Protein AF-X1QCG4-F1 (afdb_monomer)

Nearest PDB structures (foldseek):
  4ygs-assembly1_A  TM=9.467E-01  e=4.113E-12  Thermococcus onnurineus NA1
  2hoq-assembly1_A-2  TM=9.336E-01  e=5.367E-12  Pyrococcus horikoshii OT3
  3u26-assembly1_A  TM=8.828E-01  e=4.053E-10  Pyrococcus horikoshii
  3k1z-assembly1_A  TM=8.612E-01  e=9.625E-10  Homo sapiens
  3qnm-assembly1_A  TM=9.081E-01  e=6.200E-09  Bacteroides thetaiotaomicron

Structure (mmCIF, N/CA/C/O backbone):
data_AF-X1QCG4-F1
#
_entry.id   AF-X1QCG4-F1
#
loop_
_atom_site.group_PDB
_atom_site.id
_atom_site.type_symbol
_atom_site.label_atom_id
_atom_site.label_alt_id
_atom_site.label_comp_id
_atom_site.label_asym_id
_atom_site.label_entity_id
_atom_site.label_seq_id
_atom_site.pdbx_PDB_ins_code
_atom_site.Cartn_x
_atom_site.Cartn_y
_atom_site.Cartn_z
_atom_site.occupancy
_atom_site.B_iso_or_equiv
_atom_site.auth_seq_id
_atom_site.auth_comp_id
_atom_site.auth_asym_id
_atom_site.auth_atom_id
_atom_site.pdbx_PDB_model_num
ATOM 1 N N . ARG A 1 1 ? 10.422 -11.923 8.690 1.00 78.81 1 ARG A N 1
ATOM 2 C CA . ARG A 1 1 ? 10.113 -11.344 10.021 1.00 78.81 1 ARG A CA 1
ATOM 3 C C . ARG A 1 1 ? 9.062 -10.275 9.810 1.00 78.81 1 ARG A C 1
ATOM 5 O O . ARG A 1 1 ? 9.226 -9.488 8.887 1.00 78.81 1 ARG A O 1
ATOM 12 N N . VAL A 1 2 ? 8.013 -10.284 10.623 1.00 89.75 2 VAL A N 1
ATOM 13 C CA . VAL A 1 2 ? 6.938 -9.292 10.565 1.00 89.75 2 VAL A CA 1
ATOM 14 C C . VAL A 1 2 ? 7.440 -7.947 11.102 1.00 89.75 2 VAL A C 1
ATOM 16 O O . VAL A 1 2 ? 8.234 -7.923 12.046 1.00 89.75 2 VAL A O 1
ATOM 19 N N . ILE A 1 3 ? 7.035 -6.851 10.458 1.00 92.69 3 ILE A N 1
ATOM 20 C CA . ILE A 1 3 ? 7.376 -5.487 10.878 1.00 92.69 3 ILE A CA 1
ATOM 21 C C . ILE A 1 3 ? 6.558 -5.134 12.126 1.00 92.69 3 ILE A C 1
ATOM 23 O O . ILE A 1 3 ? 5.391 -5.502 12.238 1.00 92.69 3 ILE A O 1
ATOM 27 N N . GLU A 1 4 ? 7.187 -4.443 13.074 1.00 93.25 4 GLU A N 1
ATOM 28 C CA . GLU A 1 4 ? 6.536 -3.992 14.305 1.00 93.25 4 GLU A CA 1
ATOM 29 C C . GLU A 1 4 ? 5.322 -3.098 14.007 1.00 93.25 4 GLU A C 1
ATOM 31 O O . GLU A 1 4 ? 5.365 -2.257 13.107 1.00 93.25 4 GLU A O 1
ATOM 36 N N . GLY A 1 5 ? 4.233 -3.293 14.754 1.00 93.50 5 GLY A N 1
ATOM 37 C CA . GLY A 1 5 ? 3.016 -2.492 14.627 1.00 93.50 5 GLY A CA 1
ATOM 38 C C . GLY A 1 5 ? 2.102 -2.871 13.459 1.00 93.50 5 GLY A C 1
ATOM 39 O O . GLY A 1 5 ? 1.086 -2.205 13.261 1.00 93.50 5 GLY A O 1
ATOM 40 N N . VAL A 1 6 ? 2.437 -3.887 12.646 1.00 95.50 6 VAL A N 1
ATOM 41 C CA . VAL A 1 6 ? 1.627 -4.212 11.459 1.00 95.50 6 VAL A CA 1
ATOM 42 C C . VAL A 1 6 ? 0.230 -4.703 11.828 1.00 95.50 6 VAL A C 1
ATOM 44 O O . VAL A 1 6 ? -0.736 -4.265 11.213 1.00 95.50 6 VAL A O 1
ATOM 47 N N . PHE A 1 7 ? 0.102 -5.566 12.839 1.00 96.62 7 PHE A N 1
ATOM 48 C CA . PHE A 1 7 ? -1.191 -6.135 13.214 1.00 96.62 7 PHE A CA 1
ATOM 49 C C . PHE A 1 7 ? -2.075 -5.058 13.825 1.00 96.62 7 PHE A C 1
ATOM 51 O O . PHE A 1 7 ? -3.213 -4.887 13.406 1.00 96.62 7 PHE A O 1
ATOM 58 N N . GLU A 1 8 ? -1.520 -4.262 14.737 1.00 96.88 8 GLU A N 1
ATOM 59 C CA . GLU A 1 8 ? -2.207 -3.146 15.376 1.00 96.88 8 GLU A CA 1
ATOM 60 C C . GLU A 1 8 ? -2.693 -2.128 14.339 1.00 96.88 8 GLU A C 1
ATOM 62 O O . GLU A 1 8 ? -3.829 -1.652 14.410 1.00 96.88 8 GLU A O 1
ATOM 67 N N . THR A 1 9 ? -1.858 -1.829 13.341 1.00 96.12 9 THR A N 1
ATOM 68 C CA . THR A 1 9 ? -2.218 -0.910 12.256 1.00 96.12 9 THR A CA 1
ATOM 69 C C . THR A 1 9 ? -3.336 -1.497 11.401 1.00 96.12 9 THR A C 1
ATOM 71 O O . THR A 1 9 ? -4.358 -0.841 11.222 1.00 96.12 9 THR A O 1
ATOM 74 N N . LEU A 1 10 ? -3.199 -2.735 10.916 1.00 96.31 10 LEU A N 1
ATOM 75 C CA . LEU A 1 10 ? -4.216 -3.380 10.078 1.00 96.31 10 LEU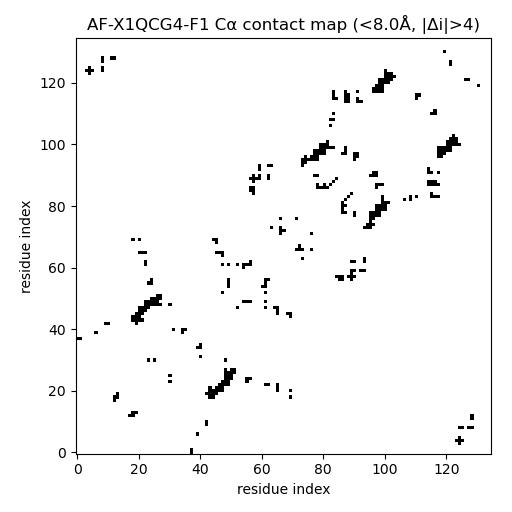 A CA 1
ATOM 76 C C . LEU A 1 10 ? -5.552 -3.549 10.819 1.00 96.31 10 LEU A C 1
ATOM 78 O O . LEU A 1 10 ? -6.609 -3.310 10.240 1.00 96.31 10 LEU A O 1
ATOM 82 N N . GLU A 1 11 ? -5.529 -3.906 12.105 1.00 96.38 11 GLU A N 1
ATOM 83 C CA . GLU A 1 11 ? -6.736 -3.969 12.934 1.00 96.38 11 GLU A CA 1
ATOM 84 C C . GLU A 1 11 ? -7.409 -2.608 13.085 1.00 96.38 11 GLU A C 1
ATOM 86 O O . GLU A 1 11 ? -8.634 -2.526 13.006 1.00 96.38 11 GLU A O 1
ATOM 91 N N . THR A 1 12 ? -6.625 -1.551 13.305 1.00 95.75 12 THR A N 1
ATOM 92 C CA . THR A 1 12 ? -7.145 -0.180 13.395 1.00 95.75 12 THR A CA 1
ATOM 93 C C . THR A 1 12 ? -7.804 0.217 12.079 1.00 95.75 12 THR A C 1
ATOM 95 O O . THR A 1 12 ? -8.961 0.618 12.077 1.00 95.75 12 THR A O 1
ATOM 98 N N . MET A 1 13 ? -7.132 -0.020 10.948 1.00 94.62 13 MET A N 1
ATOM 99 C CA . MET A 1 13 ? -7.678 0.286 9.623 1.00 94.62 13 MET A CA 1
ATOM 100 C C . MET A 1 13 ? -9.003 -0.437 9.368 1.00 94.62 13 MET A C 1
ATOM 102 O O . MET A 1 13 ? -9.969 0.167 8.907 1.00 94.62 13 MET A O 1
ATOM 106 N N . ARG A 1 14 ? -9.094 -1.722 9.723 1.00 95.62 14 ARG A N 1
ATOM 107 C CA . ARG A 1 14 ? -10.345 -2.478 9.573 1.00 95.62 14 ARG A CA 1
ATOM 108 C C . ARG A 1 14 ? -11.453 -1.966 10.489 1.00 95.62 14 ARG A C 1
ATOM 110 O O . ARG A 1 14 ? -12.600 -1.894 10.055 1.00 95.62 14 ARG A O 1
ATOM 117 N N . LYS A 1 15 ? -11.134 -1.609 11.739 1.00 95.62 15 LYS A N 1
ATOM 118 C CA . LYS A 1 15 ? -12.099 -1.015 12.684 1.00 95.62 15 LYS A CA 1
ATOM 119 C C . LYS A 1 15 ? -12.639 0.322 12.177 1.00 95.62 15 LYS A C 1
ATOM 121 O O . LYS A 1 15 ? -13.826 0.584 12.348 1.00 95.62 15 LYS A O 1
ATOM 126 N N . ASP A 1 16 ? -11.799 1.097 11.500 1.00 94.38 16 ASP A N 1
ATOM 127 C CA . ASP A 1 16 ? -12.160 2.381 10.895 1.00 94.38 16 ASP A CA 1
ATOM 128 C C . ASP A 1 16 ? -12.885 2.227 9.541 1.00 94.38 16 ASP A C 1
ATOM 130 O O . ASP A 1 16 ? -13.287 3.213 8.927 1.00 94.38 16 ASP A O 1
ATOM 134 N N . GLY A 1 17 ? -13.110 0.989 9.082 1.00 94.69 17 GLY A N 1
ATOM 135 C CA . GLY A 1 17 ? -13.896 0.681 7.886 1.00 94.69 17 GLY A CA 1
ATOM 136 C C . GLY A 1 17 ? -13.110 0.692 6.574 1.00 94.69 17 GLY A C 1
ATOM 137 O O . GLY A 1 17 ? -13.721 0.618 5.506 1.00 94.69 17 GLY A O 1
ATOM 138 N N . TYR A 1 18 ? -11.776 0.755 6.620 1.00 96.06 18 TYR A N 1
ATOM 139 C CA . TYR A 1 18 ? -10.952 0.638 5.420 1.00 96.06 18 TYR A CA 1
ATOM 140 C C . TYR A 1 18 ? -10.976 -0.789 4.870 1.00 96.06 18 TYR A C 1
ATOM 142 O O . TYR A 1 18 ? -10.887 -1.768 5.615 1.00 96.06 18 TYR A O 1
ATOM 150 N N . ARG A 1 19 ? -11.019 -0.888 3.537 1.00 97.38 19 ARG A N 1
ATOM 151 C CA . ARG A 1 19 ? -10.696 -2.120 2.813 1.00 97.38 19 ARG A CA 1
ATOM 152 C C . ARG A 1 19 ? -9.210 -2.150 2.497 1.00 97.38 19 ARG A C 1
ATOM 154 O O . ARG A 1 19 ? -8.633 -1.117 2.158 1.00 97.38 19 ARG A O 1
ATOM 161 N N . ILE A 1 20 ? -8.600 -3.322 2.593 1.00 97.88 20 ILE A N 1
ATOM 162 C CA . ILE A 1 20 ? -7.151 -3.482 2.510 1.00 97.88 20 ILE A CA 1
ATOM 163 C C . ILE A 1 20 ? -6.813 -4.454 1.385 1.00 97.88 20 ILE A C 1
ATOM 165 O O . ILE A 1 20 ? -7.245 -5.606 1.384 1.00 97.88 20 ILE A O 1
ATOM 169 N N . ALA A 1 21 ? -5.995 -3.994 0.439 1.00 98.12 21 ALA A N 1
ATOM 170 C CA . ALA A 1 21 ? -5.432 -4.835 -0.607 1.00 98.12 21 ALA A CA 1
ATOM 171 C C . ALA A 1 21 ? -3.917 -4.981 -0.458 1.00 98.12 21 ALA A C 1
ATOM 173 O O . ALA A 1 21 ? -3.221 -4.044 -0.066 1.00 98.12 21 ALA A O 1
ATOM 174 N N . MET A 1 22 ? -3.404 -6.147 -0.842 1.00 98.06 22 MET A N 1
ATOM 175 C CA . MET A 1 22 ? -1.976 -6.384 -1.033 1.00 98.06 22 MET A CA 1
ATOM 176 C C . MET A 1 22 ? -1.653 -6.454 -2.525 1.00 98.06 22 MET A C 1
ATOM 178 O O . MET A 1 22 ? -2.284 -7.215 -3.257 1.00 98.06 22 MET A O 1
ATOM 182 N N . ILE A 1 23 ? -0.628 -5.715 -2.957 1.00 98.19 23 ILE A N 1
ATOM 183 C CA . ILE A 1 23 ? -0.066 -5.791 -4.312 1.00 98.19 23 ILE A CA 1
ATOM 184 C C . ILE A 1 23 ? 1.410 -6.184 -4.213 1.00 98.19 23 ILE A C 1
ATOM 186 O O . ILE A 1 23 ? 2.231 -5.405 -3.716 1.00 98.19 23 ILE A O 1
ATOM 190 N N . ALA A 1 24 ? 1.768 -7.369 -4.706 1.00 97.44 24 ALA A N 1
ATOM 191 C CA . ALA A 1 24 ? 3.111 -7.932 -4.572 1.00 97.44 24 ALA A CA 1
ATOM 192 C C . ALA A 1 24 ? 3.730 -8.305 -5.930 1.00 97.44 24 ALA A C 1
ATOM 194 O O . ALA A 1 24 ? 3.163 -9.105 -6.670 1.00 97.44 24 ALA A O 1
ATOM 195 N N . ASN A 1 25 ? 4.929 -7.778 -6.217 1.00 96.81 25 ASN A N 1
ATOM 196 C CA . ASN A 1 25 ? 5.774 -8.276 -7.308 1.00 96.81 25 ASN A CA 1
ATOM 197 C C . ASN A 1 25 ? 6.540 -9.505 -6.800 1.00 96.81 25 ASN A C 1
ATOM 199 O O . ASN A 1 25 ? 7.590 -9.356 -6.172 1.00 96.81 25 ASN A O 1
ATOM 203 N N . ALA A 1 26 ? 5.971 -10.695 -6.972 1.00 95.25 26 ALA A N 1
ATOM 204 C CA . ALA A 1 26 ? 6.515 -11.954 -6.469 1.00 95.25 26 ALA A CA 1
ATOM 205 C C . ALA A 1 26 ? 5.793 -13.147 -7.115 1.00 95.25 26 ALA A C 1
ATOM 207 O O . ALA A 1 26 ? 4.774 -12.979 -7.786 1.00 95.25 26 ALA A O 1
ATOM 208 N N . ASN A 1 27 ? 6.304 -14.356 -6.873 1.00 96.00 27 ASN A N 1
ATOM 209 C CA . ASN A 1 27 ? 5.578 -15.579 -7.200 1.00 96.00 27 ASN A CA 1
ATOM 210 C C . ASN A 1 27 ? 4.494 -15.885 -6.145 1.00 96.00 27 ASN A C 1
ATOM 212 O O . ASN A 1 27 ? 4.564 -15.462 -4.986 1.00 96.00 27 ASN A O 1
ATOM 216 N N . ILE A 1 28 ? 3.473 -16.623 -6.567 1.00 95.81 28 ILE A N 1
ATOM 217 C CA . ILE A 1 28 ? 2.278 -16.973 -5.803 1.00 95.81 28 ILE A CA 1
ATOM 218 C C . ILE A 1 28 ? 2.649 -17.797 -4.574 1.00 95.81 28 ILE A C 1
ATOM 220 O O . ILE A 1 28 ? 2.149 -17.521 -3.482 1.00 95.81 28 ILE A O 1
ATOM 224 N N . ALA A 1 29 ? 3.528 -18.789 -4.736 1.00 95.75 29 ALA A N 1
ATOM 225 C CA . ALA A 1 29 ? 3.907 -19.700 -3.661 1.00 95.75 29 ALA A CA 1
ATOM 226 C C . ALA A 1 29 ? 4.558 -18.956 -2.484 1.00 95.75 29 ALA A C 1
ATOM 228 O O . ALA A 1 29 ? 4.159 -19.160 -1.336 1.00 95.75 29 ALA A O 1
ATOM 229 N N . ASP A 1 30 ? 5.496 -18.051 -2.767 1.00 95.31 30 ASP A N 1
ATOM 230 C CA . ASP A 1 30 ? 6.200 -17.265 -1.757 1.00 95.31 30 ASP A CA 1
ATOM 231 C C . ASP A 1 30 ? 5.244 -16.332 -1.025 1.00 95.31 30 ASP A C 1
ATOM 233 O O . ASP A 1 30 ? 5.226 -16.321 0.206 1.00 95.31 30 ASP A O 1
ATOM 237 N N . VAL A 1 31 ? 4.409 -15.583 -1.754 1.00 95.81 31 VAL A N 1
ATOM 238 C CA . VAL A 1 31 ? 3.456 -14.652 -1.132 1.00 95.81 31 VAL A CA 1
ATOM 239 C C . VAL A 1 31 ? 2.485 -15.400 -0.229 1.00 95.81 31 VAL A C 1
ATOM 241 O O . VAL A 1 31 ? 2.337 -15.023 0.932 1.00 95.81 31 VAL A O 1
ATOM 244 N N . ARG A 1 32 ? 1.860 -16.474 -0.730 1.00 95.06 32 ARG A N 1
ATOM 245 C CA . ARG A 1 32 ? 0.881 -17.268 0.029 1.00 95.06 32 ARG A CA 1
ATOM 246 C C . ARG A 1 32 ? 1.509 -17.894 1.267 1.00 95.06 32 ARG A C 1
ATOM 248 O O . ARG A 1 32 ? 0.949 -17.794 2.354 1.00 95.06 32 ARG A O 1
ATOM 255 N N . ASN A 1 33 ? 2.703 -18.466 1.132 1.00 95.69 33 ASN A N 1
ATOM 256 C CA . ASN A 1 33 ? 3.416 -19.029 2.268 1.00 95.69 33 ASN A CA 1
ATOM 257 C C . ASN A 1 33 ? 3.785 -17.950 3.300 1.00 95.69 33 ASN A C 1
ATOM 259 O O . ASN A 1 33 ? 3.578 -18.150 4.495 1.00 95.69 33 ASN A O 1
ATOM 263 N N . ILE A 1 34 ? 4.288 -16.789 2.867 1.00 95.19 34 ILE A N 1
ATOM 264 C CA . ILE A 1 34 ? 4.673 -15.697 3.771 1.00 95.19 34 ILE A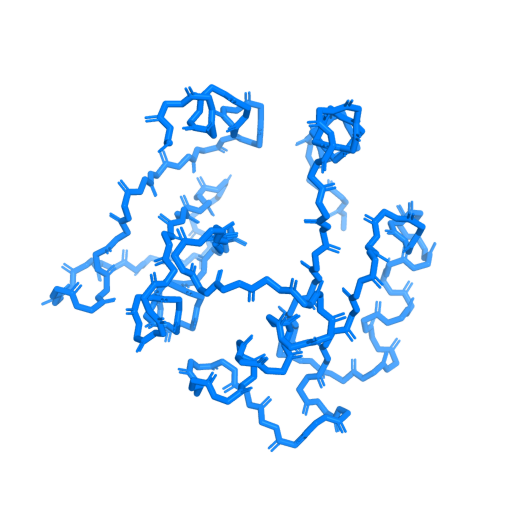 CA 1
ATOM 265 C C . ILE A 1 34 ? 3.461 -15.169 4.540 1.00 95.19 34 ILE A C 1
ATOM 267 O O . ILE A 1 34 ? 3.535 -15.069 5.763 1.00 95.19 34 ILE A O 1
ATOM 271 N N . ILE A 1 35 ? 2.347 -14.854 3.873 1.00 95.12 35 ILE A N 1
ATOM 272 C CA . ILE A 1 35 ? 1.179 -14.301 4.575 1.00 95.12 35 ILE A CA 1
ATOM 273 C C . ILE A 1 35 ? 0.524 -15.325 5.501 1.00 95.12 35 ILE A C 1
ATOM 275 O O . ILE A 1 35 ? 0.140 -14.953 6.606 1.00 95.12 35 ILE A O 1
ATOM 279 N N . ALA A 1 36 ? 0.463 -16.603 5.112 1.00 95.12 36 ALA A N 1
ATOM 280 C CA . ALA A 1 36 ? -0.102 -17.652 5.954 1.00 95.12 36 ALA A CA 1
ATOM 281 C C . ALA A 1 36 ? 0.768 -17.886 7.198 1.00 95.12 36 ALA A C 1
ATOM 283 O O . ALA A 1 36 ? 0.282 -17.844 8.326 1.00 95.12 36 ALA A O 1
ATOM 284 N N . THR A 1 37 ? 2.082 -18.051 7.015 1.00 96.12 37 THR A N 1
ATOM 285 C CA . THR A 1 37 ? 3.023 -18.261 8.131 1.00 96.12 37 THR A CA 1
ATOM 286 C C . THR A 1 37 ? 3.147 -17.046 9.047 1.00 96.12 37 THR A C 1
ATOM 288 O O . THR A 1 37 ? 3.441 -17.203 10.231 1.00 96.12 37 THR A O 1
ATOM 291 N N . CYS A 1 38 ? 2.910 -15.840 8.526 1.00 95.88 38 CYS A N 1
ATOM 292 C CA . CYS A 1 38 ? 2.892 -14.614 9.315 1.00 95.88 38 CYS A CA 1
ATOM 293 C C . CYS A 1 38 ? 1.510 -14.281 9.894 1.00 95.88 38 CYS A C 1
ATOM 295 O O . CYS A 1 38 ? 1.414 -13.281 10.590 1.00 95.88 38 CYS A O 1
ATOM 297 N N . GLY A 1 39 ? 0.456 -15.059 9.622 1.00 96.00 39 GLY A N 1
ATOM 298 C CA . GLY A 1 39 ? -0.900 -14.770 10.108 1.00 96.00 39 GLY A CA 1
ATOM 299 C C . GLY A 1 39 ? -1.516 -13.487 9.534 1.00 96.00 39 GLY A C 1
ATOM 300 O O . GLY A 1 39 ? -2.299 -12.831 10.211 1.00 96.00 39 GLY A O 1
ATOM 301 N N . LEU A 1 40 ? -1.133 -13.097 8.316 1.00 96.25 40 LEU A N 1
ATOM 302 C CA . LEU A 1 40 ? -1.581 -11.863 7.658 1.00 96.25 40 LEU A CA 1
ATOM 303 C C . LEU A 1 40 ? -2.694 -12.082 6.625 1.00 96.25 40 LEU A C 1
ATOM 305 O O . LEU A 1 40 ? -3.284 -11.109 6.169 1.00 96.25 40 LEU A O 1
ATOM 309 N N . GLU A 1 41 ? -2.970 -13.328 6.233 1.00 94.62 41 GLU A N 1
ATOM 310 C CA . GLU A 1 41 ? -3.895 -13.627 5.130 1.00 94.62 41 GLU A CA 1
ATOM 311 C C . GLU A 1 41 ? -5.295 -13.039 5.357 1.00 94.62 41 GLU A C 1
ATOM 313 O O . GLU A 1 41 ? -5.825 -12.370 4.474 1.00 94.62 41 GLU A O 1
ATOM 318 N N . ASP A 1 42 ? -5.830 -13.168 6.572 1.00 94.88 42 ASP A N 1
ATOM 319 C CA . ASP A 1 42 ? -7.183 -12.714 6.915 1.00 94.88 42 ASP A CA 1
ATOM 320 C C . ASP A 1 42 ? -7.337 -11.186 6.996 1.00 94.88 42 ASP A C 1
ATOM 322 O O . ASP A 1 42 ? -8.449 -10.691 7.203 1.00 94.88 42 ASP A O 1
ATOM 326 N N . TYR A 1 43 ? -6.247 -10.422 6.873 1.00 96.69 43 TYR A N 1
ATOM 327 C CA . TYR A 1 43 ? -6.278 -8.957 6.906 1.00 96.69 43 TYR A CA 1
ATOM 328 C C . TYR A 1 43 ? -6.484 -8.316 5.535 1.00 96.69 43 TYR A C 1
ATOM 330 O O . TYR A 1 43 ? -6.803 -7.129 5.487 1.00 96.69 43 TYR A O 1
ATOM 338 N N . PHE A 1 44 ? -6.304 -9.065 4.446 1.00 97.62 44 PHE A N 1
ATOM 339 C CA . PHE A 1 44 ? -6.424 -8.540 3.090 1.00 97.62 44 PHE A CA 1
ATOM 340 C C . PHE A 1 44 ? -7.743 -8.976 2.455 1.00 97.62 44 PHE A C 1
ATOM 342 O O . PHE A 1 44 ? -7.978 -10.163 2.246 1.00 97.62 44 PHE A O 1
ATOM 349 N N . ASP A 1 45 ? -8.578 -8.010 2.078 1.00 97.94 45 ASP A N 1
ATOM 350 C CA . ASP A 1 45 ? -9.798 -8.257 1.301 1.00 97.94 45 ASP A CA 1
ATOM 351 C C . ASP A 1 45 ? -9.463 -8.698 -0.130 1.00 97.94 45 ASP A C 1
ATOM 353 O O . ASP A 1 45 ? -10.187 -9.470 -0.759 1.00 97.94 45 ASP A O 1
ATOM 357 N N . VAL A 1 46 ? -8.346 -8.189 -0.657 1.00 98.00 46 VAL A N 1
ATOM 358 C CA . VAL A 1 46 ? -7.862 -8.463 -2.008 1.00 98.00 46 VAL A CA 1
ATOM 359 C C . VAL A 1 46 ? -6.360 -8.709 -1.980 1.00 98.00 46 VAL A C 1
ATOM 361 O O . VAL A 1 46 ? -5.590 -7.955 -1.391 1.00 98.00 46 VAL 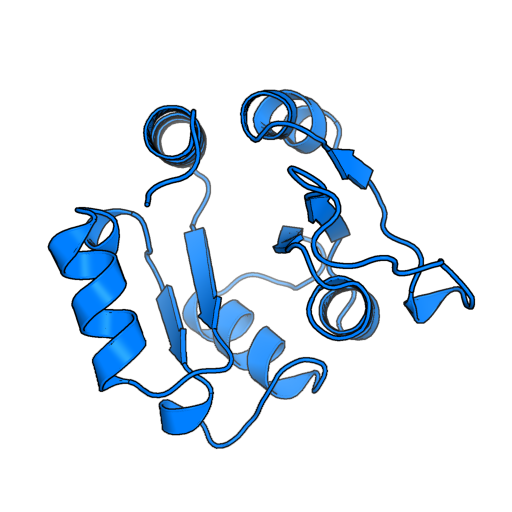A O 1
ATOM 364 N N . ILE A 1 47 ? -5.925 -9.745 -2.691 1.00 97.94 47 ILE A N 1
ATOM 365 C CA . ILE A 1 47 ? -4.512 -10.041 -2.914 1.00 97.94 47 ILE A CA 1
ATOM 366 C C . ILE A 1 47 ? -4.274 -10.072 -4.425 1.00 97.94 47 ILE A C 1
ATOM 368 O O . ILE A 1 47 ? -4.949 -10.805 -5.150 1.00 97.94 47 ILE A O 1
ATOM 372 N N . VAL A 1 48 ? -3.332 -9.255 -4.896 1.00 98.06 48 VAL A N 1
ATOM 373 C CA . VAL A 1 48 ? -2.877 -9.190 -6.288 1.00 98.06 48 VAL A CA 1
ATOM 374 C C . VAL A 1 48 ? -1.391 -9.524 -6.320 1.00 98.06 48 VAL A C 1
ATOM 376 O O . VAL A 1 48 ? -0.571 -8.851 -5.693 1.00 98.06 48 VAL A O 1
ATOM 379 N N . ILE A 1 49 ? -1.048 -10.584 -7.043 1.00 98.12 49 ILE A N 1
ATOM 380 C CA . ILE A 1 49 ? 0.319 -11.096 -7.155 1.00 98.12 49 ILE A CA 1
ATOM 381 C C . ILE A 1 49 ? 0.728 -10.996 -8.619 1.00 98.12 49 ILE A C 1
ATOM 383 O O . ILE A 1 49 ? -0.028 -11.427 -9.486 1.00 98.12 49 ILE A O 1
ATOM 387 N N . SER A 1 50 ? 1.904 -10.439 -8.905 1.00 97.19 50 SER A N 1
ATOM 388 C CA . SER A 1 50 ? 2.327 -10.190 -10.286 1.00 97.19 50 SER A CA 1
ATOM 389 C C . SER A 1 50 ? 2.395 -11.453 -11.140 1.00 97.19 50 SER A C 1
ATOM 391 O O . SER A 1 50 ? 2.002 -11.404 -12.300 1.00 97.19 50 SER A O 1
ATOM 393 N N . GLU A 1 51 ? 2.817 -12.591 -10.578 1.00 97.50 51 GLU A N 1
ATOM 394 C CA . GLU A 1 51 ? 2.793 -13.879 -11.287 1.00 97.50 51 GLU A CA 1
ATOM 395 C C . GLU A 1 51 ? 1.365 -14.317 -11.660 1.00 97.50 51 GLU A C 1
ATOM 397 O O . GLU A 1 51 ? 1.166 -14.890 -12.727 1.00 97.50 51 GLU A O 1
ATOM 402 N N . GLU A 1 52 ? 0.360 -14.011 -10.830 1.00 95.62 52 GLU A N 1
ATOM 403 C CA . GLU A 1 52 ? -1.044 -14.350 -11.108 1.00 95.62 52 GLU A CA 1
ATOM 404 C C . GLU A 1 52 ? -1.610 -13.518 -12.265 1.00 95.62 52 GLU A C 1
ATOM 406 O O . GLU A 1 52 ? -2.359 -14.034 -13.093 1.00 95.62 52 GLU A O 1
ATOM 411 N N . VAL A 1 53 ? -1.255 -12.232 -12.330 1.00 96.38 53 VAL A N 1
ATOM 412 C CA . VAL A 1 53 ? -1.831 -11.288 -13.304 1.00 96.38 53 VAL A CA 1
ATOM 413 C C . VAL A 1 53 ? -0.934 -11.016 -14.515 1.00 96.38 53 VAL A C 1
ATOM 415 O O . VAL A 1 53 ? -1.377 -10.381 -15.467 1.00 96.38 53 VAL A O 1
ATOM 418 N N . GLY A 1 54 ? 0.317 -11.483 -14.497 1.00 97.56 54 GLY A N 1
ATOM 419 C CA . GLY A 1 54 ? 1.312 -11.276 -15.555 1.00 97.56 54 GLY A CA 1
ATOM 420 C C . GLY A 1 54 ? 1.846 -9.842 -15.667 1.00 97.56 54 GLY A C 1
ATOM 421 O O . GLY A 1 54 ? 2.427 -9.491 -16.692 1.00 97.56 54 GLY A O 1
ATOM 422 N N . ILE A 1 55 ? 1.621 -9.002 -14.652 1.00 97.25 55 ILE A N 1
ATOM 423 C CA . ILE A 1 55 ? 1.926 -7.565 -14.662 1.00 97.25 55 ILE A CA 1
ATOM 424 C C . ILE A 1 55 ? 2.543 -7.169 -13.318 1.00 97.25 55 ILE A C 1
ATOM 426 O O . ILE A 1 55 ? 2.037 -7.529 -12.255 1.00 97.25 55 ILE A O 1
ATOM 430 N N . GLU A 1 56 ? 3.625 -6.397 -13.365 1.00 97.94 56 GLU A N 1
ATOM 431 C CA . GLU A 1 56 ? 4.364 -5.925 -12.195 1.00 97.94 56 GLU A CA 1
ATOM 432 C C . GLU A 1 56 ? 4.204 -4.419 -11.978 1.00 97.94 56 GLU A C 1
ATOM 434 O O . GLU A 1 56 ? 4.110 -3.638 -12.924 1.00 97.94 56 GLU A O 1
ATOM 439 N N . LYS A 1 57 ? 4.262 -3.981 -10.716 1.00 98.19 57 LYS A N 1
ATOM 440 C CA . LYS A 1 57 ? 4.482 -2.563 -10.389 1.00 98.19 57 LYS A CA 1
ATOM 441 C C . LYS A 1 57 ? 5.816 -2.109 -11.013 1.00 98.19 57 LYS A C 1
ATOM 443 O O . LYS A 1 57 ? 6.770 -2.886 -10.929 1.00 98.19 57 LYS A O 1
ATOM 448 N N . PRO A 1 58 ? 5.932 -0.891 -11.580 1.00 97.81 58 PRO A N 1
ATOM 449 C CA . PRO A 1 58 ? 4.996 0.240 -11.504 1.00 97.81 58 PRO A CA 1
ATOM 450 C C . PRO A 1 58 ? 3.979 0.330 -12.662 1.00 97.81 58 PRO A C 1
ATOM 452 O O . PRO A 1 58 ? 3.494 1.428 -12.954 1.00 97.81 58 PRO A O 1
ATOM 455 N N . ASP A 1 59 ? 3.679 -0.758 -13.378 1.00 98.31 59 ASP A N 1
ATOM 456 C CA . ASP A 1 59 ? 2.654 -0.718 -14.428 1.00 98.31 59 ASP A CA 1
ATOM 457 C C . ASP A 1 59 ? 1.286 -0.367 -13.820 1.00 98.31 59 ASP A C 1
ATOM 459 O O . ASP A 1 59 ? 0.861 -0.957 -12.830 1.00 98.31 59 ASP A O 1
ATOM 463 N N . LYS A 1 60 ? 0.575 0.596 -14.415 1.00 97.44 60 LYS A N 1
ATOM 464 C CA . LYS A 1 60 ? -0.720 1.087 -13.915 1.00 97.44 60 LYS A CA 1
ATOM 465 C C . LYS A 1 60 ? -1.763 -0.024 -13.782 1.00 97.44 60 LYS A C 1
ATOM 467 O O . LYS A 1 60 ? -2.613 0.031 -12.896 1.00 97.44 60 LYS A O 1
ATOM 472 N N . GLN A 1 61 ? -1.700 -1.030 -14.652 1.00 98.06 61 GLN A N 1
ATOM 473 C CA . GLN A 1 61 ? -2.710 -2.079 -14.729 1.00 98.06 61 GLN A CA 1
ATOM 474 C C . GLN A 1 61 ? -2.768 -2.927 -13.455 1.00 98.06 61 GLN A C 1
ATOM 476 O O . GLN A 1 61 ? -3.862 -3.303 -13.047 1.00 98.06 61 GLN A O 1
ATOM 481 N N . VAL A 1 62 ? -1.643 -3.185 -12.771 1.00 98.38 62 VAL A N 1
ATOM 482 C CA . VAL A 1 62 ? -1.678 -3.986 -11.530 1.00 98.38 62 VAL A CA 1
ATOM 483 C C . VAL A 1 62 ? -2.387 -3.249 -10.387 1.00 98.38 62 VAL A C 1
ATOM 485 O O . VAL A 1 62 ? -3.089 -3.871 -9.590 1.00 98.38 62 VAL A O 1
ATOM 488 N N . PHE A 1 63 ? -2.265 -1.919 -10.337 1.00 98.50 63 PHE A N 1
ATOM 489 C CA . PHE A 1 63 ? -2.999 -1.084 -9.384 1.00 98.50 63 PHE A CA 1
ATOM 490 C C . PHE A 1 63 ? -4.482 -1.032 -9.741 1.00 98.50 63 PHE A C 1
ATOM 492 O O . PHE A 1 63 ? -5.316 -1.220 -8.860 1.00 98.50 63 PHE A O 1
ATOM 499 N N . GLN A 1 64 ? -4.814 -0.874 -11.028 1.00 98.25 64 GLN A N 1
ATOM 500 C CA . GLN A 1 64 ? -6.205 -0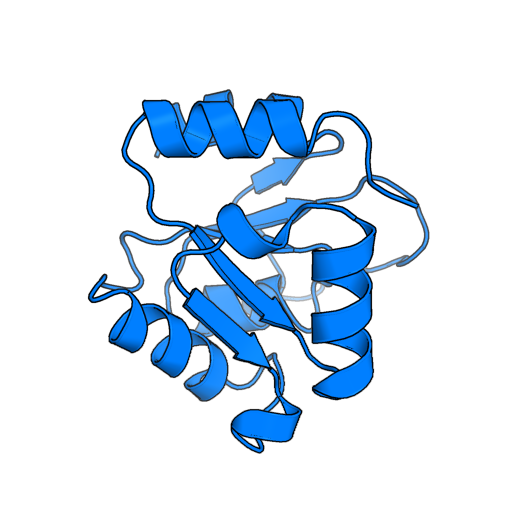.893 -11.485 1.00 98.25 64 GLN A CA 1
ATOM 501 C C . GLN A 1 64 ? -6.898 -2.217 -11.142 1.00 98.25 64 GLN A C 1
ATOM 503 O O . GLN A 1 64 ? -8.008 -2.200 -10.631 1.00 98.25 64 GLN A O 1
ATOM 508 N N . VAL A 1 65 ? -6.221 -3.360 -11.304 1.00 98.25 65 VAL A N 1
ATOM 509 C CA . VAL A 1 65 ? -6.766 -4.667 -10.894 1.00 98.25 65 VAL A CA 1
ATOM 510 C C . VAL A 1 65 ? -7.115 -4.692 -9.403 1.00 98.25 65 VAL A C 1
ATOM 512 O O . VAL A 1 65 ? -8.153 -5.236 -9.026 1.00 98.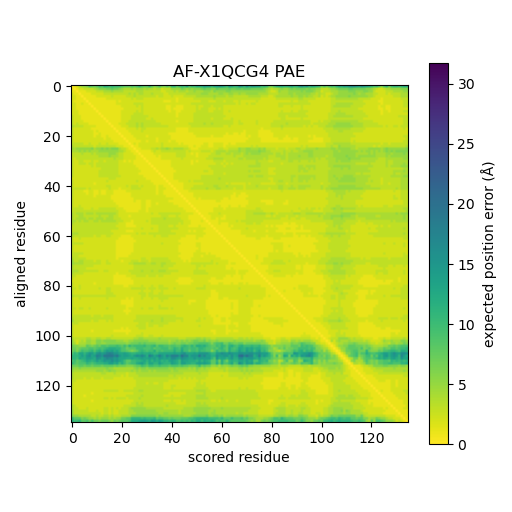25 65 VAL A O 1
ATOM 515 N N . ALA A 1 66 ? -6.270 -4.120 -8.541 1.00 98.31 66 ALA A N 1
ATOM 516 C CA . ALA A 1 66 ? -6.554 -4.048 -7.110 1.00 98.31 66 ALA A CA 1
ATOM 517 C C . ALA A 1 66 ? -7.741 -3.118 -6.810 1.00 98.31 66 ALA A C 1
ATOM 519 O O . ALA A 1 66 ? -8.626 -3.499 -6.045 1.00 98.31 66 ALA A O 1
ATOM 520 N N . LEU A 1 67 ? -7.779 -1.939 -7.439 1.00 98.44 67 LEU A N 1
ATOM 521 C CA . LEU A 1 67 ? -8.867 -0.964 -7.314 1.00 98.44 67 LEU A CA 1
ATOM 522 C C . LEU A 1 67 ? -10.209 -1.549 -7.776 1.00 98.44 67 LEU A C 1
ATOM 524 O O . LEU A 1 67 ? -11.193 -1.448 -7.049 1.00 98.44 67 LEU A O 1
ATOM 528 N N . ASP A 1 68 ? -10.230 -2.243 -8.915 1.00 98.19 68 ASP A N 1
ATOM 529 C CA . ASP A 1 68 ? -11.421 -2.879 -9.486 1.00 98.19 68 ASP A CA 1
ATOM 530 C C . ASP A 1 68 ? -11.930 -4.022 -8.602 1.00 98.19 68 ASP A C 1
ATOM 532 O O . ASP A 1 68 ? -13.125 -4.105 -8.317 1.00 98.19 68 ASP A O 1
ATOM 536 N N . LYS A 1 69 ? -11.029 -4.893 -8.118 1.00 98.19 69 LYS A N 1
ATOM 537 C CA . LYS A 1 69 ? -11.383 -5.978 -7.184 1.00 98.19 69 LYS A CA 1
ATOM 538 C C . LYS A 1 69 ? -11.916 -5.430 -5.859 1.00 98.19 69 LYS A C 1
ATOM 540 O O . LYS A 1 69 ? -12.816 -6.023 -5.269 1.00 98.19 69 LYS A O 1
ATOM 545 N N . LEU A 1 70 ? -11.367 -4.308 -5.394 1.00 97.31 70 LEU A N 1
ATOM 546 C CA . LEU A 1 70 ? -11.896 -3.590 -4.245 1.00 97.31 70 LEU A CA 1
ATOM 547 C C . LEU A 1 70 ? -13.180 -2.829 -4.590 1.00 97.31 70 LEU A C 1
ATOM 549 O O . LEU A 1 70 ? -13.963 -2.575 -3.692 1.00 97.31 70 LEU A O 1
ATOM 553 N N . GLY A 1 71 ? -13.444 -2.453 -5.837 1.00 97.56 71 GLY A N 1
ATOM 554 C CA . GLY A 1 71 ? -14.539 -1.548 -6.187 1.00 97.56 71 GLY A CA 1
ATOM 555 C C . GLY A 1 71 ? -14.379 -0.177 -5.523 1.00 97.56 71 GLY A C 1
ATOM 556 O O . GLY A 1 71 ? -15.300 0.287 -4.844 1.00 97.56 71 GLY A O 1
ATOM 557 N N . VAL A 1 72 ? -13.187 0.418 -5.632 1.00 97.31 72 VAL A N 1
ATOM 558 C CA . VAL A 1 72 ? -12.886 1.800 -5.215 1.00 97.31 72 VAL A CA 1
ATOM 559 C C . VAL A 1 72 ? -12.242 2.570 -6.360 1.00 97.31 72 VAL A C 1
ATOM 561 O O . VAL A 1 72 ? -11.470 2.013 -7.133 1.00 97.31 72 VAL A O 1
ATOM 564 N N . GLU A 1 73 ? -12.508 3.870 -6.420 1.00 97.81 73 GLU A N 1
ATOM 565 C CA . GLU A 1 73 ? -11.799 4.779 -7.320 1.00 97.81 73 GLU A CA 1
ATOM 566 C C . GLU A 1 73 ? -10.393 5.087 -6.790 1.00 97.81 73 GLU A C 1
ATOM 568 O O . GLU A 1 73 ? -10.177 5.142 -5.575 1.00 97.81 73 GLU A O 1
ATOM 573 N N . ALA A 1 74 ? -9.447 5.349 -7.694 1.00 97.88 74 ALA A N 1
ATOM 574 C CA . ALA A 1 74 ? -8.052 5.624 -7.344 1.00 97.88 74 ALA A CA 1
ATOM 575 C C . ALA A 1 74 ? -7.893 6.797 -6.359 1.00 97.88 74 ALA A C 1
ATOM 577 O O . ALA A 1 74 ? -7.117 6.706 -5.412 1.00 97.88 74 ALA A O 1
ATOM 578 N N . GLU A 1 75 ? -8.674 7.866 -6.535 1.00 96.88 75 GLU A N 1
ATOM 579 C CA . GLU A 1 75 ? -8.657 9.055 -5.668 1.00 96.88 75 GLU A 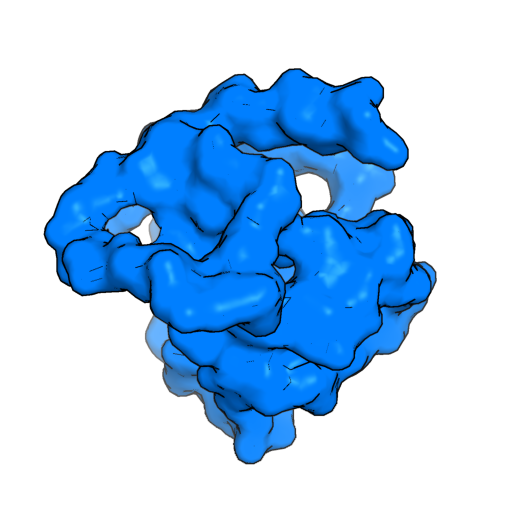CA 1
ATOM 580 C C . GLU A 1 75 ? -9.065 8.766 -4.212 1.00 96.88 75 GLU A C 1
ATOM 582 O O . GLU A 1 75 ? -8.695 9.512 -3.306 1.00 96.88 75 GLU A O 1
ATOM 587 N N . ASN A 1 76 ? -9.780 7.658 -3.983 1.00 96.44 76 ASN A N 1
ATOM 588 C CA . ASN A 1 76 ? -10.234 7.199 -2.670 1.00 96.44 76 ASN A CA 1
ATOM 589 C C . ASN A 1 76 ? -9.334 6.096 -2.088 1.00 96.44 76 ASN A C 1
ATOM 591 O O . ASN A 1 76 ? -9.705 5.444 -1.110 1.00 96.44 76 ASN A O 1
ATOM 595 N N . ALA A 1 77 ? -8.165 5.860 -2.686 1.00 97.88 77 ALA A N 1
ATOM 596 C CA . ALA A 1 77 ? -7.241 4.819 -2.272 1.00 97.88 77 ALA A CA 1
ATOM 597 C C . ALA A 1 77 ? -5.838 5.376 -1.991 1.00 97.88 77 ALA A C 1
ATOM 599 O O . ALA A 1 77 ? -5.371 6.344 -2.599 1.00 97.88 77 ALA A O 1
ATOM 600 N N . VAL A 1 78 ? -5.153 4.726 -1.047 1.00 98.25 78 VAL A N 1
ATOM 601 C CA . VAL A 1 78 ? -3.801 5.087 -0.617 1.00 98.25 78 VAL A CA 1
ATOM 602 C C . VAL A 1 78 ? -2.882 3.884 -0.785 1.00 98.25 78 VAL A C 1
ATOM 604 O O . VAL A 1 78 ? -3.136 2.825 -0.216 1.00 98.25 78 VAL A O 1
ATOM 607 N N . MET A 1 79 ? -1.803 4.042 -1.552 1.00 98.38 79 MET A N 1
ATOM 608 C CA . MET A 1 79 ? -0.750 3.032 -1.656 1.00 98.38 79 M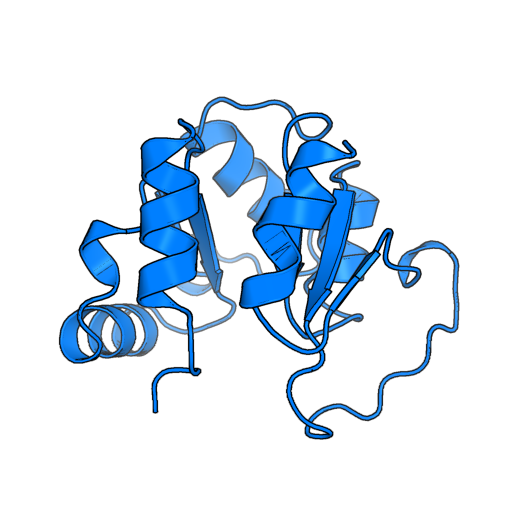ET A CA 1
ATOM 609 C C . MET A 1 79 ? 0.285 3.257 -0.559 1.00 98.38 79 MET A C 1
ATOM 611 O O . MET A 1 79 ? 0.897 4.323 -0.496 1.00 98.38 79 MET A O 1
ATOM 615 N N . VAL A 1 80 ? 0.525 2.238 0.264 1.00 98.12 80 VAL A N 1
ATOM 616 C CA . VAL A 1 80 ? 1.608 2.229 1.254 1.00 98.12 80 VAL A CA 1
ATOM 617 C C . VAL A 1 80 ? 2.661 1.232 0.794 1.00 98.12 80 VAL A C 1
ATOM 619 O O . VAL A 1 80 ? 2.388 0.039 0.678 1.00 98.12 80 VAL A O 1
ATOM 622 N N . GLY A 1 81 ? 3.866 1.718 0.514 1.00 96.50 81 GLY A N 1
ATOM 623 C CA . GLY A 1 81 ? 4.941 0.893 -0.025 1.00 96.50 81 GLY A CA 1
ATOM 624 C C . GLY A 1 81 ? 6.310 1.484 0.254 1.00 96.50 81 GLY A C 1
ATOM 625 O O . GLY A 1 81 ? 6.437 2.613 0.720 1.00 96.50 81 GLY A O 1
ATOM 626 N N . ASN A 1 82 ? 7.352 0.703 0.011 1.00 95.00 82 ASN A N 1
ATOM 627 C CA . ASN A 1 82 ? 8.712 1.047 0.423 1.00 95.00 82 ASN A CA 1
ATOM 628 C C . ASN A 1 82 ? 9.668 1.267 -0.742 1.00 95.00 82 ASN A C 1
ATOM 630 O O . ASN A 1 82 ? 10.819 1.627 -0.502 1.00 95.00 82 ASN A O 1
ATOM 634 N N . ARG A 1 83 ? 9.202 1.028 -1.969 1.00 95.06 83 ARG A N 1
ATOM 635 C CA . ARG A 1 83 ? 9.941 1.293 -3.196 1.00 95.06 83 ARG A CA 1
ATOM 636 C C . ARG A 1 83 ? 9.326 2.471 -3.927 1.00 95.06 83 ARG A C 1
ATOM 638 O O . ARG A 1 83 ? 8.165 2.419 -4.329 1.00 95.06 83 ARG A O 1
ATOM 645 N N . ILE A 1 84 ? 10.110 3.515 -4.130 1.00 95.81 84 ILE A N 1
ATOM 646 C CA . ILE A 1 84 ? 9.741 4.675 -4.928 1.00 95.81 84 ILE A CA 1
ATOM 647 C C . ILE A 1 84 ? 9.462 4.238 -6.366 1.00 95.81 84 ILE A C 1
ATOM 649 O O . ILE A 1 84 ? 8.378 4.499 -6.884 1.00 95.81 84 ILE A O 1
ATOM 653 N N . ASP A 1 85 ? 10.398 3.510 -6.974 1.00 94.69 85 ASP A N 1
ATOM 654 C CA . ASP A 1 85 ? 10.366 3.138 -8.392 1.00 94.69 85 ASP A CA 1
ATOM 655 C C . ASP A 1 85 ? 9.210 2.195 -8.778 1.00 94.69 85 ASP A C 1
ATOM 657 O O . ASP A 1 85 ? 8.824 2.132 -9.945 1.00 94.69 85 ASP A O 1
ATOM 661 N N . ALA A 1 86 ? 8.639 1.486 -7.801 1.00 96.12 86 ALA A N 1
ATOM 662 C CA . ALA A 1 86 ? 7.556 0.530 -7.990 1.00 96.12 86 ALA A CA 1
ATOM 663 C C . ALA A 1 86 ? 6.239 0.998 -7.354 1.00 96.12 86 ALA A C 1
ATOM 665 O O . ALA A 1 86 ? 5.229 1.120 -8.046 1.00 96.12 86 ALA A O 1
ATOM 666 N N . ASP A 1 87 ? 6.231 1.245 -6.041 1.00 97.75 87 ASP A N 1
ATOM 667 C CA . ASP A 1 87 ? 5.009 1.523 -5.283 1.00 97.75 87 ASP A CA 1
ATOM 668 C C . ASP A 1 87 ? 4.542 2.966 -5.482 1.00 97.75 87 ASP A C 1
ATOM 670 O O . ASP A 1 87 ? 3.386 3.199 -5.830 1.00 97.75 87 ASP A O 1
ATOM 674 N N . ILE A 1 88 ? 5.445 3.932 -5.284 1.00 97.75 88 ILE A N 1
ATOM 675 C CA . ILE A 1 88 ? 5.111 5.363 -5.303 1.00 97.75 88 ILE A CA 1
ATOM 676 C C . ILE A 1 88 ? 4.835 5.827 -6.727 1.00 97.75 88 ILE A C 1
ATOM 678 O O . ILE A 1 88 ? 3.765 6.368 -6.999 1.00 97.75 88 ILE A O 1
ATOM 682 N N . VAL A 1 89 ? 5.753 5.533 -7.649 1.00 97.56 89 VAL A N 1
ATOM 683 C CA . VAL A 1 89 ? 5.585 5.843 -9.072 1.00 97.56 89 VAL A CA 1
ATOM 684 C C . VAL A 1 89 ? 4.309 5.205 -9.618 1.00 97.56 89 VAL A C 1
ATOM 686 O O . VAL A 1 89 ? 3.534 5.865 -10.309 1.00 97.56 89 VAL A O 1
ATOM 689 N N . GLY A 1 90 ? 4.055 3.936 -9.292 1.00 97.81 90 GLY A N 1
ATOM 690 C CA . GLY A 1 90 ? 2.864 3.228 -9.749 1.00 97.81 90 GLY A CA 1
ATOM 691 C C . GLY A 1 90 ? 1.560 3.842 -9.230 1.00 97.81 90 GLY A C 1
ATOM 692 O O . GLY A 1 90 ? 0.655 4.107 -10.021 1.00 97.81 90 GLY A O 1
ATOM 693 N N . ALA A 1 91 ? 1.494 4.155 -7.933 1.00 98.19 91 ALA A N 1
ATOM 694 C CA . ALA A 1 91 ? 0.340 4.803 -7.311 1.00 98.19 91 ALA A CA 1
ATOM 695 C C . ALA A 1 91 ? 0.068 6.202 -7.882 1.00 98.19 91 ALA A C 1
ATOM 697 O O . ALA A 1 91 ? -1.054 6.508 -8.293 1.00 98.19 91 ALA A O 1
ATOM 698 N N . ASN A 1 92 ? 1.111 7.029 -7.986 1.00 97.81 92 ASN A N 1
ATOM 699 C CA . ASN A 1 92 ? 1.014 8.382 -8.530 1.00 97.81 92 ASN A CA 1
ATOM 700 C C . ASN A 1 92 ? 0.508 8.363 -9.980 1.00 97.81 92 ASN A C 1
ATOM 702 O O . ASN A 1 92 ? -0.323 9.179 -10.378 1.00 97.81 92 ASN A O 1
ATOM 706 N N . ARG A 1 93 ? 0.951 7.382 -10.773 1.00 97.19 93 ARG A N 1
ATOM 707 C CA . ARG A 1 93 ? 0.543 7.207 -12.171 1.00 97.19 93 ARG A CA 1
ATOM 708 C C . ARG A 1 93 ? -0.937 6.883 -12.361 1.00 97.19 93 ARG A C 1
ATOM 710 O O . ARG A 1 93 ? -1.447 7.148 -13.454 1.00 97.19 93 ARG A O 1
ATOM 717 N N . VAL A 1 94 ? -1.598 6.301 -11.363 1.00 97.31 94 VAL A N 1
ATOM 718 C CA . VAL A 1 94 ? -3.040 5.998 -11.394 1.00 97.31 94 VAL A CA 1
ATOM 719 C C . VAL A 1 94 ? -3.882 7.014 -10.620 1.00 97.31 94 VAL A C 1
ATOM 721 O O . VAL A 1 94 ? -5.100 6.900 -10.612 1.00 97.31 94 VAL A O 1
ATOM 724 N N . GLY A 1 95 ? -3.259 8.031 -10.015 1.00 97.19 95 GLY A N 1
ATOM 725 C CA . GLY A 1 95 ? -3.958 9.077 -9.263 1.00 97.19 95 GLY A CA 1
ATOM 726 C C . GLY A 1 95 ? -4.307 8.700 -7.820 1.00 97.19 95 GLY A C 1
ATOM 727 O O . GLY A 1 95 ? -5.111 9.388 -7.198 1.00 97.19 95 GLY A O 1
ATOM 728 N N . MET A 1 96 ? -3.708 7.636 -7.278 1.00 98.06 96 MET A N 1
ATOM 729 C CA . MET A 1 96 ? -3.803 7.314 -5.852 1.00 98.06 96 MET A CA 1
ATOM 730 C C . MET A 1 96 ? -2.930 8.259 -5.026 1.00 98.06 96 MET A C 1
ATOM 732 O O . MET A 1 96 ? -1.894 8.729 -5.503 1.00 98.06 96 MET A O 1
ATOM 736 N N . LYS A 1 97 ? -3.283 8.465 -3.751 1.00 98.00 97 LYS A N 1
ATOM 737 C CA . LYS A 1 97 ? -2.320 9.035 -2.797 1.00 98.00 97 LYS A CA 1
ATOM 738 C C . LYS A 1 97 ? -1.259 7.980 -2.462 1.00 98.00 97 LYS A C 1
ATOM 740 O O . LYS A 1 97 ? -1.567 6.795 -2.335 1.00 98.00 97 LYS A O 1
ATOM 745 N N . SER A 1 98 ? -0.012 8.395 -2.289 1.00 98.19 98 SER A N 1
ATOM 746 C CA . SER A 1 98 ? 1.120 7.510 -2.014 1.00 98.19 98 SER A CA 1
ATOM 747 C C . SER A 1 98 ? 1.798 7.836 -0.680 1.00 98.19 98 SER A C 1
ATOM 749 O O . SER A 1 98 ? 2.058 8.993 -0.339 1.00 98.19 98 SER A O 1
ATOM 751 N N . VAL A 1 99 ? 2.090 6.792 0.091 1.00 98.00 99 VAL A N 1
ATOM 752 C CA . VAL A 1 99 ? 2.802 6.856 1.368 1.00 98.00 99 VAL A CA 1
ATOM 753 C C . VAL A 1 99 ? 4.074 6.031 1.242 1.00 98.00 99 VAL A C 1
ATOM 755 O O . VAL A 1 99 ? 4.026 4.806 1.103 1.00 98.00 99 VAL A O 1
ATOM 758 N N . TRP A 1 100 ? 5.222 6.700 1.320 1.00 96.62 100 TRP A N 1
ATOM 759 C CA . TRP A 1 100 ? 6.515 6.032 1.332 1.00 96.62 100 TRP A CA 1
ATOM 760 C C . TRP A 1 100 ? 6.870 5.571 2.744 1.00 96.62 100 TRP A C 1
ATOM 762 O O . TRP A 1 100 ? 7.126 6.379 3.641 1.00 96.62 100 TRP A O 1
ATOM 772 N N . PHE A 1 101 ? 6.880 4.255 2.940 1.00 96.00 101 PHE A N 1
ATOM 773 C CA . PHE A 1 101 ? 7.216 3.616 4.200 1.00 96.00 101 PHE A CA 1
ATOM 774 C C . PHE A 1 101 ? 8.707 3.284 4.275 1.00 96.00 101 PHE A C 1
ATOM 776 O O . PHE A 1 101 ? 9.176 2.270 3.756 1.00 96.00 101 PHE A O 1
ATOM 783 N N . ARG A 1 102 ? 9.456 4.135 4.976 1.00 92.56 102 ARG A N 1
ATOM 784 C CA . ARG A 1 102 ? 10.907 4.042 5.139 1.00 92.56 102 ARG A CA 1
ATOM 785 C C . ARG A 1 102 ? 11.275 3.550 6.543 1.00 92.56 102 ARG A C 1
ATOM 787 O O . ARG A 1 102 ? 11.747 4.317 7.381 1.00 92.56 102 ARG A O 1
ATOM 794 N N . TRP A 1 103 ? 11.056 2.260 6.805 1.00 89.56 103 TRP A N 1
ATOM 795 C CA . TRP A 1 103 ? 11.366 1.638 8.107 1.00 89.56 103 TRP A CA 1
ATOM 796 C C . TRP A 1 103 ? 12.829 1.204 8.265 1.00 89.56 103 TRP A C 1
ATOM 798 O O . TRP A 1 103 ? 13.270 0.866 9.363 1.00 89.56 103 TRP A O 1
ATOM 808 N N . ASN A 1 104 ? 13.576 1.155 7.1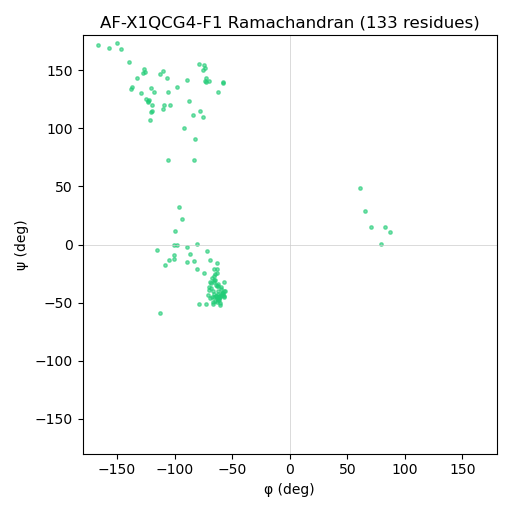63 1.00 86.44 104 ASN A N 1
ATOM 809 C CA . ASN A 1 104 ? 15.002 0.859 7.132 1.00 86.44 104 ASN A CA 1
ATOM 810 C C . ASN A 1 104 ? 15.669 1.581 5.952 1.00 86.44 104 ASN A C 1
ATOM 812 O O . ASN A 1 104 ? 14.994 2.155 5.099 1.00 86.44 104 ASN A O 1
ATOM 816 N N . ASP A 1 105 ? 16.996 1.507 5.894 1.00 83.94 105 ASP A N 1
ATOM 817 C CA . ASP A 1 105 ? 17.800 2.055 4.796 1.00 83.94 105 ASP A CA 1
ATOM 818 C C . ASP A 1 105 ? 18.146 0.975 3.753 1.00 83.94 105 ASP A C 1
ATOM 820 O O . ASP A 1 105 ? 19.215 0.985 3.155 1.00 83.94 105 ASP A O 1
ATOM 824 N N . ARG A 1 106 ? 17.258 -0.013 3.545 1.00 80.50 106 ARG A N 1
ATOM 825 C CA . ARG A 1 106 ? 17.497 -1.082 2.555 1.00 80.50 106 ARG A CA 1
ATOM 826 C C . ARG A 1 106 ? 17.531 -0.544 1.124 1.00 80.50 106 ARG A C 1
ATOM 828 O O . ARG A 1 106 ? 18.204 -1.128 0.279 1.00 80.50 106 ARG A O 1
ATOM 835 N N . TYR A 1 107 ? 16.780 0.520 0.867 1.00 75.38 107 TYR A N 1
ATOM 836 C CA . TYR A 1 107 ? 16.680 1.170 -0.430 1.00 75.38 107 TYR A CA 1
ATOM 837 C C . TYR A 1 107 ? 17.105 2.629 -0.258 1.00 75.38 107 TYR A C 1
ATOM 839 O O . TYR A 1 107 ? 16.395 3.424 0.357 1.00 75.38 107 TYR A O 1
ATOM 847 N N . GLU A 1 108 ? 18.292 2.969 -0.759 1.00 69.00 108 GLU A N 1
ATOM 848 C CA . GLU A 1 108 ? 18.763 4.353 -0.854 1.00 69.00 108 GLU A CA 1
ATOM 849 C C . GLU A 1 108 ? 18.198 4.980 -2.131 1.00 69.00 108 GLU A C 1
ATOM 851 O O . GLU A 1 108 ? 18.893 5.155 -3.129 1.00 69.00 108 GLU A O 1
ATOM 856 N N . GLU A 1 109 ? 16.900 5.263 -2.119 1.00 77.81 109 GLU A N 1
ATOM 857 C CA . GLU A 1 109 ? 16.226 5.907 -3.243 1.00 77.81 109 GLU A CA 1
ATOM 858 C C . GLU A 1 109 ? 16.091 7.408 -2.982 1.00 77.81 109 GLU A C 1
ATOM 860 O O . GLU A 1 109 ? 15.739 7.854 -1.884 1.00 77.81 109 GLU A O 1
ATOM 865 N N . THR A 1 110 ? 16.396 8.200 -4.006 1.00 77.25 110 THR A N 1
ATOM 866 C CA . THR A 1 110 ? 16.199 9.647 -4.011 1.00 77.25 110 THR A CA 1
ATOM 867 C C . THR A 1 110 ? 15.022 9.990 -4.914 1.00 77.25 110 THR A C 1
ATOM 869 O O . THR A 1 110 ? 14.816 9.367 -5.950 1.00 77.25 110 THR A O 1
ATOM 872 N N . VAL A 1 111 ? 14.238 10.995 -4.521 1.00 82.88 111 VAL A N 1
ATOM 873 C CA . VAL A 1 111 ? 13.184 11.548 -5.380 1.00 82.88 111 VAL A CA 1
ATOM 874 C C . VAL A 1 111 ? 13.861 12.408 -6.446 1.00 82.88 111 VAL A C 1
ATOM 876 O O . VAL A 1 111 ? 14.412 13.464 -6.129 1.00 82.88 111 VAL A O 1
ATO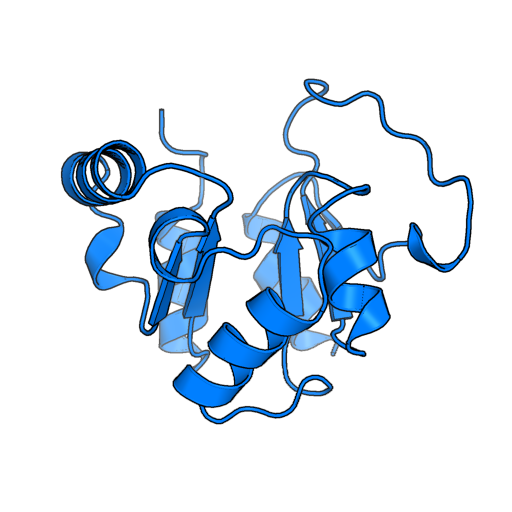M 879 N N . GLY A 1 112 ? 13.852 11.943 -7.691 1.00 85.44 112 GLY A N 1
ATOM 880 C CA . GLY A 1 112 ? 14.433 12.615 -8.852 1.00 85.44 112 GLY A CA 1
ATOM 881 C C . GLY A 1 112 ? 13.402 13.264 -9.781 1.00 85.44 112 GLY A C 1
ATOM 882 O O . GLY A 1 112 ? 13.779 14.077 -10.625 1.00 85.44 112 GLY A O 1
ATOM 883 N N . SER A 1 113 ? 12.113 12.947 -9.632 1.00 91.50 113 SER A N 1
ATOM 884 C CA . SER A 1 113 ? 11.026 13.476 -10.468 1.00 91.50 113 SER A CA 1
ATOM 885 C C . SER A 1 113 ? 9.706 13.658 -9.708 1.00 91.50 113 SER A C 1
ATOM 887 O O . SER A 1 113 ? 9.533 13.154 -8.600 1.00 91.50 113 SER A O 1
ATOM 889 N N . GLU A 1 114 ? 8.741 14.356 -10.319 1.00 90.94 114 GLU A N 1
ATOM 890 C CA . GLU A 1 114 ? 7.393 14.495 -9.744 1.00 90.94 114 GLU A CA 1
ATOM 891 C C . GLU A 1 114 ? 6.647 13.152 -9.664 1.00 90.94 114 GLU A C 1
ATOM 893 O O . GLU A 1 114 ? 5.877 12.951 -8.730 1.00 90.94 114 GLU A O 1
ATOM 898 N N . GLU A 1 115 ? 6.897 12.202 -10.577 1.00 91.69 115 GLU A N 1
ATOM 899 C CA . GLU A 1 115 ? 6.285 10.863 -10.495 1.00 91.69 115 GLU A CA 1
ATOM 900 C C . GLU A 1 115 ? 6.795 10.068 -9.287 1.00 91.69 115 GLU A C 1
ATOM 902 O O . GLU A 1 115 ? 6.069 9.243 -8.740 1.00 91.69 115 GLU A O 1
ATOM 907 N N . GLU A 1 116 ? 8.019 10.334 -8.841 1.00 95.56 116 GLU A N 1
ATOM 908 C CA . GLU A 1 116 ? 8.663 9.673 -7.702 1.00 95.56 116 GLU A CA 1
ATOM 909 C C . GLU A 1 116 ? 8.327 10.330 -6.360 1.00 95.56 116 GLU A C 1
ATOM 911 O O . GLU A 1 116 ? 8.691 9.814 -5.304 1.00 95.56 116 GLU A O 1
ATOM 916 N N . LYS A 1 117 ? 7.651 11.481 -6.374 1.00 96.25 117 LYS A N 1
ATOM 917 C CA . LYS A 1 117 ? 7.365 12.254 -5.169 1.00 96.25 117 LYS A CA 1
ATOM 918 C C . LYS A 1 117 ? 6.206 11.621 -4.391 1.00 96.25 117 LYS A C 1
ATOM 920 O O . LYS A 1 117 ? 5.077 11.632 -4.884 1.00 96.25 117 LYS A O 1
ATOM 925 N N . PRO A 1 118 ? 6.432 11.105 -3.171 1.00 96.62 118 PRO A N 1
ATOM 926 C CA . PRO A 1 118 ? 5.340 10.584 -2.367 1.00 96.62 118 PRO A CA 1
ATOM 927 C C . PRO A 1 118 ? 4.490 11.727 -1.802 1.00 96.62 118 PRO A C 1
ATOM 929 O O . PRO A 1 118 ? 5.002 12.818 -1.532 1.00 96.62 118 PRO A O 1
ATOM 932 N N . ASN A 1 119 ? 3.202 11.476 -1.559 1.00 97.19 119 ASN A N 1
ATOM 933 C CA . ASN A 1 119 ? 2.366 12.442 -0.841 1.00 97.19 119 ASN A CA 1
ATOM 934 C C . ASN A 1 119 ? 2.751 12.527 0.640 1.00 97.19 119 ASN A C 1
ATOM 936 O O . ASN A 1 119 ? 2.736 13.614 1.215 1.00 97.19 119 ASN A O 1
ATOM 940 N N . PHE A 1 120 ? 3.120 11.394 1.243 1.00 97.31 120 PHE A N 1
ATOM 941 C CA . PHE A 1 120 ? 3.529 11.311 2.644 1.00 97.31 120 PHE A CA 1
ATOM 942 C C . PHE A 1 120 ? 4.714 10.364 2.825 1.00 97.31 120 PHE A C 1
ATOM 944 O O . PHE A 1 120 ? 4.931 9.452 2.029 1.00 97.31 120 PHE A O 1
ATOM 951 N N . ILE A 1 121 ? 5.467 10.555 3.906 1.00 95.56 121 ILE A N 1
ATOM 952 C CA . ILE A 1 121 ? 6.584 9.687 4.285 1.00 95.56 121 ILE A CA 1
ATOM 953 C C . ILE A 1 121 ? 6.389 9.289 5.743 1.00 95.56 121 ILE A C 1
ATOM 955 O O . ILE A 1 121 ? 6.189 10.160 6.587 1.00 95.56 121 ILE A O 1
ATOM 959 N N . ILE A 1 122 ? 6.488 7.993 6.030 1.00 95.81 122 ILE A N 1
ATOM 960 C CA . ILE A 1 122 ? 6.443 7.445 7.391 1.00 95.81 122 ILE A CA 1
ATOM 961 C C . ILE A 1 122 ? 7.651 6.562 7.655 1.00 95.81 122 ILE A C 1
ATOM 963 O O . ILE A 1 122 ? 8.188 5.930 6.743 1.00 95.81 122 ILE A O 1
ATOM 967 N N . LYS A 1 123 ? 8.066 6.488 8.918 1.00 94.56 123 LYS A N 1
ATOM 968 C CA . LYS A 1 123 ? 9.116 5.569 9.383 1.00 94.56 123 LYS A CA 1
ATOM 969 C C . LYS A 1 123 ? 8.553 4.430 10.227 1.00 94.56 123 LYS A C 1
ATOM 971 O O . LYS A 1 123 ? 9.215 3.407 10.379 1.00 94.56 123 LYS A O 1
ATOM 976 N N . SER A 1 124 ? 7.332 4.587 10.732 1.00 95.31 124 SER A N 1
ATOM 977 C CA . SER A 1 124 ? 6.585 3.582 11.481 1.00 95.31 124 SER A CA 1
ATOM 978 C C . SER A 1 124 ? 5.154 3.461 10.960 1.00 95.31 124 SER A C 1
ATOM 980 O O . SER A 1 124 ? 4.517 4.459 10.630 1.00 95.31 124 SER A O 1
ATOM 982 N N . LEU A 1 125 ? 4.613 2.238 10.946 1.00 95.62 125 LEU A N 1
ATOM 983 C CA . LEU A 1 125 ? 3.210 2.002 10.580 1.00 95.62 125 LEU A CA 1
ATOM 984 C C . LEU A 1 125 ? 2.229 2.672 11.553 1.00 95.62 125 LEU A C 1
ATOM 986 O O . LEU A 1 125 ? 1.137 3.052 11.143 1.00 95.62 125 LEU A O 1
ATOM 990 N N . ALA A 1 126 ? 2.645 2.921 12.799 1.00 94.62 126 ALA A N 1
ATOM 991 C CA . ALA A 1 126 ? 1.836 3.632 13.790 1.00 94.62 126 ALA A CA 1
ATOM 992 C C . ALA A 1 126 ? 1.521 5.093 13.400 1.00 94.62 126 ALA A C 1
ATOM 994 O O . ALA A 1 126 ? 0.627 5.702 13.981 1.00 94.62 126 ALA A O 1
ATOM 995 N N . GLU A 1 127 ? 2.237 5.665 12.426 1.00 96.06 127 GLU A N 1
ATOM 996 C CA . GLU A 1 127 ? 1.975 7.012 11.902 1.00 96.06 127 GLU A CA 1
ATOM 997 C C . GLU A 1 127 ? 0.824 7.030 10.879 1.00 96.06 127 GLU A C 1
ATOM 999 O O . GLU A 1 127 ? 0.208 8.074 10.652 1.00 96.06 127 GLU A O 1
ATOM 1004 N N . LEU A 1 128 ? 0.511 5.877 10.275 1.00 95.50 128 LEU A N 1
ATOM 1005 C CA . LEU A 1 128 ? -0.449 5.765 9.179 1.00 95.50 128 LEU A CA 1
ATOM 1006 C C . LEU A 1 128 ? -1.875 6.217 9.553 1.00 95.50 128 LEU A C 1
ATOM 1008 O O . LEU A 1 128 ? -2.443 6.980 8.770 1.00 95.50 128 LEU A O 1
ATOM 1012 N N . PRO A 1 129 ? -2.452 5.858 10.723 1.00 93.06 129 PRO A N 1
ATOM 1013 C CA . PRO A 1 129 ? -3.795 6.318 11.088 1.00 93.06 129 PRO A CA 1
ATOM 1014 C C . PRO A 1 129 ? -3.931 7.848 11.097 1.00 93.06 129 PRO A C 1
ATOM 1016 O O . PRO A 1 129 ? -4.915 8.394 10.603 1.00 93.06 129 PRO A O 1
ATOM 1019 N N . SER A 1 130 ? -2.912 8.554 11.599 1.00 92.44 130 SER A N 1
ATOM 1020 C CA . SER A 1 130 ? -2.902 10.022 11.643 1.00 92.44 130 SER A CA 1
ATOM 1021 C C . SER A 1 130 ? -2.917 10.624 10.235 1.00 92.44 130 SER A C 1
ATOM 1023 O O . SER A 1 130 ? -3.710 11.521 9.949 1.00 92.44 130 SER A O 1
ATOM 1025 N N . ILE A 1 131 ? -2.106 10.079 9.321 1.00 93.31 131 ILE A N 1
ATOM 1026 C CA . ILE A 1 131 ? -2.066 10.528 7.922 1.00 93.31 131 ILE A CA 1
ATOM 1027 C C . ILE A 1 131 ? -3.409 10.306 7.240 1.00 93.31 131 ILE A C 1
ATOM 1029 O O . ILE A 1 131 ? -3.916 11.215 6.584 1.00 93.31 131 ILE A O 1
ATOM 1033 N N . LEU A 1 132 ? -4.008 9.130 7.415 1.00 91.12 132 LEU A N 1
ATOM 1034 C CA . LEU A 1 132 ? -5.280 8.808 6.776 1.00 91.12 132 LEU A CA 1
ATOM 1035 C C . LEU A 1 132 ? -6.433 9.673 7.291 1.00 91.12 132 LEU A C 1
ATOM 1037 O O . LEU A 1 132 ? -7.294 10.045 6.504 1.00 91.12 132 LEU A O 1
ATOM 1041 N N . SER A 1 133 ? -6.407 10.086 8.561 1.00 88.50 133 SER A N 1
ATOM 1042 C CA . SER A 1 133 ? -7.391 11.032 9.108 1.00 88.50 133 SER A CA 1
ATOM 1043 C C . SER A 1 133 ? -7.274 12.463 8.556 1.00 88.50 133 SER A C 1
ATOM 1045 O O . SER A 1 133 ? -8.171 13.278 8.758 1.00 88.50 133 SER A O 1
ATOM 1047 N N . SER A 1 134 ? -6.166 12.782 7.878 1.00 84.81 134 SER A N 1
ATOM 1048 C CA . SER A 1 134 ? -5.893 14.105 7.295 1.00 84.81 134 SER A CA 1
ATOM 1049 C C . SER A 1 134 ? -6.217 14.205 5.797 1.00 84.81 134 SER A C 1
ATOM 1051 O O . SER A 1 134 ? -5.986 15.252 5.187 1.00 84.81 134 SER A O 1
ATOM 1053 N N . ILE A 1 135 ? -6.696 13.109 5.201 1.00 84.19 135 ILE A N 1
ATOM 1054 C CA . ILE A 1 135 ? -6.926 12.922 3.761 1.00 84.19 135 ILE A CA 1
ATOM 1055 C C . ILE A 1 135 ? -8.401 13.067 3.423 1.00 84.19 135 ILE A C 1
ATOM 1057 O O . ILE A 1 135 ? -8.618 13.639 2.328 1.00 84.19 135 ILE A O 1
#

Sequence (135 aa):
RVIEGVFETLETMRKDGYRIAMIANANIADVRNIIATCGLEDYFDVIVISEEVGIEKPDKQVFQVALDKLGVEAENAVMVGNRIDADIVGANRVGMKSVWFRWNDRYEETVGSEEEKPNFIIKSLAELPSILSSI

Mean predicted aligned error: 3.03 Å

Organism: NCBI:txid412755

InterPro domains:
  IPR006439 HAD hydrolase, subfamily IA [PR00413] (13-26)
  IPR006439 HAD hydrolase, subfamily IA [PR00413] (44-60)
  IPR006439 HAD hydrolase, subfamily IA [PR00413] (62-82)
  IPR006439 HAD hydrolase, subfamily IA [TIGR01509] (36-100)
  IPR006439 HAD hydrolase, subfamily IA [TIGR01549] (38-95)
  IPR023214 HAD superfamily [G3DSA:3.40.50.1000] (1-135)
  IPR036412 HAD-like superfamily [SSF56784] (2-133)
  IPR041492 Haloacid dehalogenase-like hydrolase [PF13419] (2-100)
  IPR051400 HAD-like hydrolase superfamily enzymes [PTHR46470] (2-135)

Secondary structure (DSSP, 8-state):
-PPTTHHHHHHHHHHTT---EEEESS-HHHHHHHHHHTT-GGG-SEEEEHHHHT--TTSHHHHHHHHHHHT--GGG-EEEES-IIIIIHHHHHHT-EEEEE-SSSS------SSTT--SEEESSGGGHHHHHTT-

Foldseek 3Di:
DDDPCPVVLLVVCVVVPDAAEAEEADDPVVVVVVCVVVVNPVSHPYYQYCNVVVDFFLPLVSVVVRCVSVVHQLCLAEFEEADLRGGQLSSVVRNHQYEHAPLDPPDPDDPPDPSSDHPYYDNDSVCVVVVVVVD

pLDDT: mean 94.81, std 5.08, range [69.0, 98.5]

Solvent-accessible surface area (backbone atoms only — not comparable to full-atom values): 7814 Å² total; per-residue (Å²): 133,85,66,80,50,50,65,64,39,52,52,48,41,48,74,74,67,52,84,39,72,46,82,41,80,47,55,61,68,60,52,54,50,50,29,57,78,66,72,46,54,91,69,42,82,40,82,44,39,16,62,80,72,77,42,46,67,40,45,51,64,50,56,49,53,50,30,60,76,66,69,52,59,41,79,81,39,73,42,78,32,69,42,45,82,28,42,24,27,16,24,46,72,57,50,21,46,18,34,38,45,52,71,62,81,87,64,91,79,75,74,84,47,78,56,37,54,51,76,40,78,39,59,51,54,78,52,47,65,62,55,60,76,74,110

Radius of gyration: 14.1 Å; Cα contacts (8 Å, |Δi|>4): 219; chains: 1; bounding box: 33×34×31 Å